Protein 2H1K (pdb70)

Foldseek 3Di:
DDDDDDDPVLVVVLVVVCVVPLDDDVVVLVVSCVVRVHDSVVSNVVSVVVVVCVVVVD/DDDDDDDDDPVLVVVLVVVCVVPLDDDLVVLCVSCVVSVHDSVVSVVVSVVVVCVVVVPD

Sequence (118 aa):
RTRTAYTRAQLLELEKEFLFNKYISRPRRVELAVMLNLTERHIKIWFQNRRMKWKKEENKRTRTAYTRAQLLELEKEFLFNKYISRPRRVELAVMLNLTERHIKIWFQNRRMKWKKEE

Radius of gyration: 16.26 Å; Cα contacts (8 Å, |Δi|>4): 61; chains: 2; bounding box: 37×53×37 Å

Solvent-accessible surface area: 8422 Å² total; per-residue (Å²): 162,140,218,56,93,56,77,79,66,25,72,114,45,0,67,124,14,1,126,51,28,21,31,18,51,158,102,58,38,56,98,0,9,119,96,21,127,26,80,44,47,62,1,77,85,28,2,82,94,40,30,84,128,38,96,159,74,93,166,202,185,130,226,51,93,60,72,67,67,26,45,14,69,0,17,98,20,7,59,131,64,52,151,33,64,180,100,63,56,71,100,2,6,115,111,17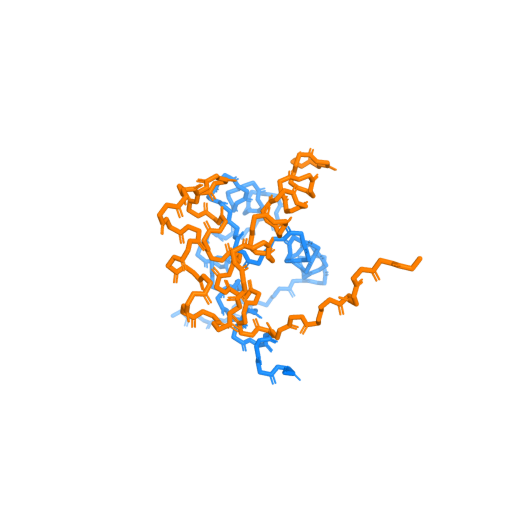,134,38,69,36,81,29,1,100,62,26,4,76,93,13,42,124,89,96,63,88,62,114

Secondary structure (DSSP, 8-state):
-------HHHHHHHHHHHHH-SS--HHHHHHHHHHHT--HHHHHHHHHHHHHHHHHH-/---PPP---HHHHHHHHHHHHH-SS--HHHHHHHHHHHT--HHHHHHHHHHHHHHHHT--

Structure (mmCIF, N/CA/C/O backbone):
data_2H1K
#
_entry.id   2H1K
#
_cell.length_a   58.282
_cell.length_b   61.928
_cell.length_c   96.445
_cell.angle_alpha   90.00
_cell.angle_beta   90.00
_cell.angle_gamma   90.00
#
_symmetry.space_group_name_H-M   'P 21 21 21'
#
loop_
_entity.id
_entity.type
_entity.pdbx_description
1 polymer '15-mer DNA'
2 polymer '15-mer DNA'
3 polymer 'Pancreatic and duodenal homeobox 1'
4 water water
#
loop_
_atom_site.group_PDB
_atom_site.id
_atom_site.type_symbol
_atom_site.label_atom_id
_atom_site.label_alt_id
_atom_site.label_comp_id
_atom_site.label_asym_id
_atom_site.label_entity_id
_atom_site.label_seq_id
_atom_site.pdbx_PDB_ins_code
_atom_site.Cartn_x
_atom_site.Cartn_y
_atom_site.Cartn_z
_atom_site.occupancy
_atom_site.B_iso_or_equiv
_atom_site.auth_seq_id
_atom_site.auth_comp_id
_atom_site.auth_asym_id
_atom_site.auth_atom_id
_atom_site.pdbx_PDB_model_num
ATOM 1219 N N . ARG E 3 5 ? -20.154 83.840 -20.328 1.00 98.58 3 ARG A N 1
ATOM 1220 C CA . ARG E 3 5 ? -21.241 84.672 -20.925 1.00 100.60 3 ARG A CA 1
ATOM 1221 C C . ARG E 3 5 ? -21.069 84.732 -22.447 1.00 98.71 3 ARG A C 1
ATOM 1222 O O . ARG E 3 5 ? -20.221 84.028 -23.005 1.00 100.43 3 ARG A O 1
ATOM 1224 N N . THR E 3 6 ? -21.882 85.562 -23.105 1.00 95.91 4 THR A N 1
ATOM 1225 C CA . THR E 3 6 ? -21.847 85.745 -24.565 1.00 92.60 4 THR A CA 1
ATOM 1226 C C . THR E 3 6 ? -21.124 87.076 -24.855 1.00 88.02 4 THR A C 1
ATOM 1227 O O . THR E 3 6 ? -19.916 87.191 -24.627 1.00 90.01 4 THR A O 1
ATOM 1231 N N . ARG E 3 7 ? -21.844 88.064 -25.381 1.00 77.43 5 ARG A N 1
ATOM 1232 C CA . ARG E 3 7 ? -21.278 89.392 -25.594 1.00 65.79 5 ARG A CA 1
ATOM 1233 C C . ARG E 3 7 ? -22.368 90.374 -25.935 1.00 65.12 5 ARG A C 1
ATOM 1234 O O . ARG E 3 7 ? -22.865 90.400 -27.057 1.00 63.17 5 ARG A O 1
ATOM 1242 N N . THR E 3 8 ? -22.727 91.187 -24.945 1.00 62.18 6 THR A N 1
ATOM 1243 C CA . THR E 3 8 ? -23.763 92.191 -25.086 1.00 56.73 6 THR A CA 1
ATOM 1244 C C . THR E 3 8 ? -23.432 93.216 -26.158 1.00 57.31 6 THR A C 1
ATOM 1245 O O . THR E 3 8 ? -22.268 93.596 -26.336 1.00 60.09 6 THR A O 1
ATOM 1249 N N . ALA E 3 9 ? -24.457 93.656 -26.884 1.00 58.04 7 ALA A N 1
ATOM 1250 C CA . ALA E 3 9 ? -24.278 94.681 -27.915 1.00 56.85 7 ALA A CA 1
ATOM 1251 C C . ALA E 3 9 ? -25.152 95.867 -27.541 1.00 56.75 7 ALA A C 1
ATOM 1252 O O . ALA E 3 9 ? -26.363 95.876 -27.754 1.00 59.42 7 ALA A O 1
ATOM 1254 N N . TYR E 3 10 ? -24.517 96.868 -26.967 1.00 55.49 8 TYR A N 1
ATOM 1255 C CA . TYR E 3 10 ? -25.188 98.075 -26.558 1.00 50.28 8 TYR A CA 1
ATOM 1256 C C . TYR E 3 10 ? -25.767 98.861 -27.725 1.00 53.97 8 TYR A C 1
ATOM 1257 O O . TYR E 3 10 ? -25.104 99.032 -28.742 1.00 56.29 8 TYR A O 1
ATOM 1266 N N . THR E 3 11 ? -26.999 99.343 -27.580 1.00 55.59 9 THR A N 1
ATOM 1267 C CA . THR E 3 11 ? -27.610 100.167 -28.632 1.00 59.58 9 THR A CA 1
ATOM 1268 C C . THR E 3 11 ? -27.005 101.575 -28.583 1.00 62.58 9 THR A C 1
ATOM 1269 O O . THR E 3 11 ? -26.390 101.969 -27.576 1.00 60.31 9 THR A O 1
ATOM 1273 N N . ARG E 3 12 ? -27.195 102.340 -29.656 1.00 65.59 10 ARG A N 1
ATOM 1274 C CA . ARG E 3 12 ? -26.651 103.699 -29.717 1.00 67.79 10 ARG A CA 1
ATOM 1275 C C . ARG E 3 12 ? -27.251 104.593 -28.638 1.00 66.31 10 ARG A C 1
ATOM 1276 O O . ARG E 3 12 ? -26.618 105.545 -28.194 1.00 74.46 10 ARG A O 1
ATOM 1278 N N . ALA E 3 13 ? -28.470 104.292 -28.215 1.00 63.19 11 ALA A N 1
ATOM 1279 C CA . ALA E 3 13 ? -29.110 105.081 -27.182 1.00 59.92 11 ALA A CA 1
ATOM 1280 C C . ALA E 3 13 ? -28.417 104.793 -25.866 1.00 60.36 11 ALA A C 1
ATOM 1281 O O . ALA E 3 13 ? -28.144 105.709 -25.084 1.00 66.64 11 ALA A O 1
ATOM 1283 N N . GLN E 3 14 ? -28.148 103.514 -25.624 1.00 52.45 12 GLN A N 1
ATOM 1284 C CA . GLN E 3 14 ? -27.495 103.086 -24.404 1.00 52.27 12 GLN A CA 1
ATOM 1285 C C . GLN E 3 14 ? -26.071 103.624 -24.262 1.00 48.58 12 GLN A C 1
ATOM 1286 O O . GLN E 3 14 ? -25.678 103.965 -23.156 1.00 48.18 12 GLN A O 1
ATOM 1292 N N . LEU E 3 15 ? -25.300 103.688 -25.349 1.00 47.06 13 LEU A N 1
ATOM 1293 C CA . LEU E 3 15 ? -23.933 104.225 -25.253 1.00 50.34 13 LEU A CA 1
ATOM 1294 C C . LEU E 3 15 ? -23.977 105.735 -24.971 1.00 49.56 13 LEU A C 1
ATOM 1295 O O . LEU E 3 15 ? -23.230 106.224 -24.137 1.00 50.95 13 LEU A O 1
ATOM 1300 N N . LEU E 3 16 ? -24.857 106.466 -25.651 1.00 53.44 14 LEU A N 1
ATOM 1301 C CA . LEU E 3 16 ? -24.988 107.906 -25.420 1.00 52.30 14 LEU A CA 1
ATOM 1302 C C . LEU E 3 16 ? -25.155 108.185 -23.949 1.00 49.11 14 LEU A C 1
ATOM 1303 O O . LEU E 3 16 ? -24.505 109.072 -23.421 1.00 59.01 14 LEU A O 1
ATOM 1308 N N . GLU E 3 17 ? -26.016 107.423 -23.281 1.00 47.04 15 GLU A N 1
ATOM 1309 C CA . GLU E 3 17 ? -26.242 107.610 -21.838 1.00 48.97 15 GLU A CA 1
ATOM 1310 C C . GLU E 3 17 ? -25.019 107.191 -20.992 1.00 48.68 15 GLU A C 1
ATOM 1311 O O . GLU E 3 17 ? -24.644 107.895 -20.058 1.00 49.56 15 GLU A O 1
ATOM 1317 N N . LEU E 3 18 ? -24.404 106.057 -21.312 1.00 41.13 16 LEU A N 1
ATOM 1318 C CA . LEU E 3 18 ? -23.267 105.628 -20.534 1.00 45.20 16 LEU A CA 1
ATOM 1319 C C . LEU E 3 18 ? -22.134 106.657 -20.657 1.00 36.92 16 LEU A C 1
ATOM 1320 O O . LEU E 3 18 ? -21.527 107.016 -19.645 1.00 29.76 16 LEU A O 1
ATOM 1325 N N . GLU E 3 19 ? -21.868 107.162 -21.855 1.00 38.40 17 GLU A N 1
ATOM 1326 C CA . GLU E 3 19 ? -20.830 108.194 -21.989 1.00 45.13 17 GLU A CA 1
ATOM 1327 C C . GLU E 3 19 ? -21.212 109.478 -21.207 1.00 52.39 17 GLU A C 1
ATOM 1328 O O . GLU E 3 19 ? -20.324 110.113 -20.623 1.00 55.81 17 GLU A O 1
ATOM 1334 N N . LYS E 3 20 ? -22.495 109.880 -21.166 1.00 51.02 18 LYS A N 1
ATOM 1335 C CA . LYS E 3 20 ? -22.822 111.103 -20.414 1.00 49.76 18 LYS A CA 1
ATOM 1336 C C . LYS E 3 20 ? -22.523 110.882 -18.944 1.00 50.22 18 LYS A C 1
ATOM 1337 O O . LYS E 3 20 ? -21.931 111.736 -18.266 1.00 53.59 18 LYS A O 1
ATOM 1343 N N . GLU E 3 21 ? -22.920 109.724 -18.442 1.00 40.30 19 GLU A N 1
ATOM 1344 C CA . GLU E 3 21 ? -22.698 109.434 -17.054 1.00 37.60 19 GLU A CA 1
ATOM 1345 C C . GLU E 3 21 ? -21.199 109.356 -16.748 1.00 41.80 19 GLU A C 1
ATOM 1346 O O . GLU E 3 21 ? -20.762 109.636 -15.623 1.00 33.84 19 GLU A O 1
ATOM 1352 N N . PHE E 3 22 ? -20.423 108.944 -17.749 1.00 40.70 20 PHE A N 1
ATOM 1353 C CA . PHE E 3 22 ? -18.995 108.819 -17.585 1.00 41.65 20 PHE A CA 1
ATOM 1354 C C . PHE E 3 22 ? -18.342 110.195 -17.433 1.00 44.51 20 PHE A C 1
ATOM 1355 O O . PHE E 3 22 ? -17.466 110.338 -16.593 1.00 41.50 20 PHE A O 1
ATOM 1363 N N . LEU E 3 23 ? -18.753 111.190 -18.235 1.00 42.16 21 LEU A N 1
ATOM 1364 C CA . LEU E 3 23 ? -18.180 112.551 -18.121 1.00 48.97 21 LEU A CA 1
ATOM 1365 C C . LEU E 3 23 ? -18.427 113.201 -16.772 1.00 51.09 21 LEU A C 1
ATOM 1366 O O . LEU E 3 23 ? -17.628 113.993 -16.279 1.00 54.32 21 LEU A O 1
ATOM 1371 N N . PHE E 3 24 ? -19.535 112.832 -16.159 1.00 50.62 22 PHE A N 1
ATOM 1372 C CA . PHE E 3 24 ? -19.910 113.395 -14.885 1.00 50.89 22 PHE A CA 1
ATOM 1373 C C . PHE E 3 24 ? -19.399 112.522 -13.755 1.00 51.41 22 PHE A C 1
ATOM 1374 O O . PHE E 3 24 ? -19.272 112.965 -12.619 1.00 55.19 22 PHE A O 1
ATOM 1382 N N . ASN E 3 25 ? -19.068 111.285 -14.082 1.00 50.26 23 ASN A N 1
ATOM 1383 C CA . ASN E 3 25 ? -18.639 110.334 -13.076 1.00 50.76 23 ASN A CA 1
ATOM 1384 C C . ASN E 3 25 ? -17.779 109.261 -13.717 1.00 48.44 23 ASN A C 1
ATOM 1385 O O . ASN E 3 25 ? -18.240 108.582 -14.658 1.00 41.07 23 ASN A O 1
ATOM 1390 N N . LYS E 3 26 ? -16.558 109.094 -13.198 1.00 39.03 24 LYS A N 1
ATOM 1391 C CA . LYS E 3 26 ? -15.633 108.102 -13.727 1.00 39.16 24 LYS A CA 1
ATOM 1392 C C . LYS E 3 26 ? -15.928 106.852 -12.950 1.00 31.93 24 LYS A C 1
ATOM 1393 O O . LYS E 3 26 ? -15.738 105.780 -13.457 1.00 38.99 24 LYS A O 1
ATOM 1399 N N . TYR E 3 27 ? -16.331 107.015 -11.691 1.00 34.25 25 TYR A N 1
ATOM 1400 C CA . TYR E 3 27 ? -16.762 105.895 -10.869 1.00 36.90 25 TYR A CA 1
ATOM 1401 C C . TYR E 3 27 ? -18.220 106.211 -10.583 1.00 39.67 25 TYR A C 1
ATOM 1402 O O . TYR E 3 27 ? -18.549 107.345 -10.246 1.00 43.59 25 TYR A O 1
ATOM 1411 N N . ILE E 3 28 ? -19.090 105.222 -10.770 1.00 42.10 26 ILE A N 1
ATOM 1412 C CA . ILE E 3 28 ? -20.533 105.370 -10.577 1.00 41.88 26 ILE A CA 1
ATOM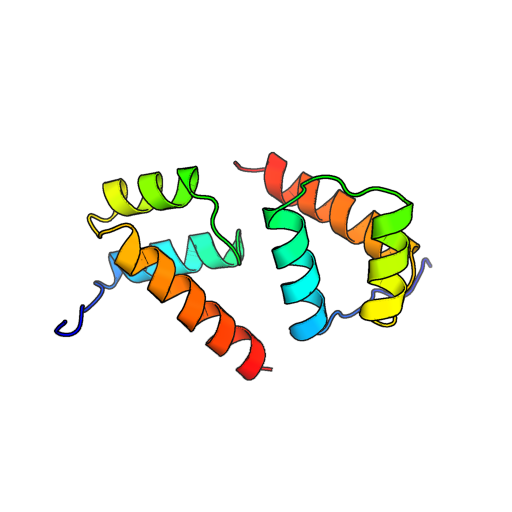 1413 C C . ILE E 3 28 ? -20.914 104.808 -9.227 1.00 44.60 26 ILE A C 1
ATOM 1414 O O . ILE E 3 28 ? -20.429 103.752 -8.844 1.00 47.89 26 ILE A O 1
ATOM 1419 N N . SER E 3 29 ? -21.762 105.498 -8.473 1.00 51.66 27 SER A N 1
ATOM 1420 C CA . SER E 3 29 ? -22.165 104.966 -7.161 1.00 49.21 27 SER A CA 1
ATOM 1421 C C . SER E 3 29 ? -23.278 103.946 -7.411 1.00 40.07 27 SER A C 1
ATOM 1422 O O . SER E 3 29 ? -23.967 104.019 -8.430 1.00 43.83 27 SER A O 1
ATOM 1425 N N . ARG E 3 30 ? -23.476 103.018 -6.491 1.00 40.38 28 ARG A N 1
ATOM 1426 C CA . ARG E 3 30 ? -24.501 102.004 -6.697 1.00 49.07 28 ARG A CA 1
ATOM 1427 C C . ARG E 3 30 ? -25.910 102.563 -6.932 1.00 46.48 28 ARG A C 1
ATOM 1428 O O . ARG E 3 30 ? -26.676 102.011 -7.705 1.00 47.56 28 ARG A O 1
ATOM 1436 N N . PRO E 3 31 ? -26.254 103.686 -6.300 1.00 49.76 29 PRO A N 1
ATOM 1437 C CA . PRO E 3 31 ? -27.605 104.205 -6.530 1.00 46.84 29 PRO A CA 1
ATOM 1438 C C . PRO E 3 31 ? -27.814 104.564 -7.955 1.00 47.13 29 PRO A C 1
ATOM 1439 O O . PRO E 3 31 ? -28.862 104.266 -8.560 1.00 48.46 29 PRO A O 1
ATOM 1443 N N . ARG E 3 32 ? -26.794 105.208 -8.499 1.00 45.57 30 ARG A N 1
ATOM 1444 C CA . ARG E 3 32 ? -26.835 105.666 -9.872 1.00 37.70 30 ARG A CA 1
ATOM 1445 C C . ARG E 3 32 ? -26.737 104.504 -10.841 1.00 38.86 30 ARG A C 1
ATOM 1446 O O . ARG E 3 32 ? -27.341 104.532 -11.919 1.00 43.63 30 ARG A O 1
ATOM 1454 N N . ARG E 3 33 ? -25.993 103.472 -10.453 1.00 36.07 31 ARG A N 1
ATOM 1455 C CA . ARG E 3 33 ? -25.840 102.265 -11.291 1.00 39.19 31 ARG A CA 1
ATOM 1456 C C . ARG E 3 33 ? -27.192 101.548 -11.463 1.00 38.08 31 ARG A C 1
ATOM 1457 O O . ARG E 3 33 ? -27.556 101.136 -12.564 1.00 39.54 31 ARG A O 1
ATOM 1465 N N . VAL E 3 34 ? -27.933 101.397 -10.367 1.00 38.37 32 VAL A N 1
ATOM 1466 C CA . VAL E 3 34 ? -29.235 100.740 -10.412 1.00 42.97 32 VAL A CA 1
ATOM 1467 C C . VAL E 3 34 ? -30.195 101.653 -11.189 1.00 46.05 32 VAL A C 1
ATOM 1468 O O . VAL E 3 34 ? -31.002 101.189 -11.98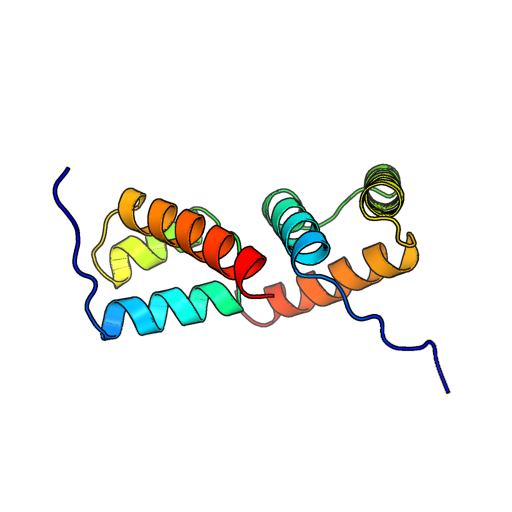9 1.00 43.80 32 VAL A O 1
ATOM 1472 N N . GLU E 3 35 ? -30.065 102.962 -10.993 1.00 46.29 33 GLU A N 1
ATOM 1473 C CA . GLU E 3 35 ? -30.936 103.900 -11.701 1.00 52.95 33 GLU A CA 1
ATOM 1474 C C . GLU E 3 35 ? -30.692 103.816 -13.206 1.00 51.29 33 GLU A C 1
ATOM 1475 O O . GLU E 3 35 ? -31.619 103.931 -14.016 1.00 55.77 33 GLU A O 1
ATOM 1481 N N . LEU E 3 36 ? -29.443 103.616 -13.593 1.00 45.38 34 LEU A N 1
ATOM 1482 C CA . LEU E 3 36 ? -29.129 103.496 -15.015 1.00 44.27 34 LEU A CA 1
ATOM 1483 C C . LEU E 3 36 ? -29.527 102.061 -15.521 1.00 41.62 34 LEU A C 1
ATOM 1484 O O . LEU E 3 36 ? -30.022 101.885 -16.635 1.00 42.46 34 LEU A O 1
ATOM 1489 N N . ALA E 3 37 ? -29.325 101.036 -14.702 1.00 41.07 35 ALA A N 1
ATOM 1490 C CA . ALA E 3 37 ? -29.717 99.685 -15.113 1.00 45.37 35 ALA A CA 1
ATOM 1491 C C . ALA E 3 37 ? -31.233 99.672 -15.398 1.00 48.81 35 ALA A C 1
ATOM 1492 O O . ALA E 3 37 ? -31.680 99.198 -16.440 1.00 46.87 35 ALA A O 1
ATOM 1494 N N . VAL E 3 38 ? -32.023 100.218 -14.483 1.00 49.31 36 VAL A N 1
ATOM 1495 C CA . VAL E 3 38 ? -33.455 100.236 -14.703 1.00 52.56 36 VAL A CA 1
ATOM 1496 C C . VAL E 3 38 ? -33.799 101.038 -15.938 1.00 50.18 36 VAL A C 1
ATOM 1497 O O . VAL E 3 38 ? -34.513 100.561 -16.800 1.00 53.47 36 VAL A O 1
ATOM 1501 N N . MET E 3 39 ? -33.263 102.246 -16.041 1.00 54.39 37 MET A N 1
ATOM 1502 C CA . MET E 3 39 ? -33.537 103.103 -17.191 1.00 55.09 37 MET A CA 1
ATOM 1503 C C . MET E 3 39 ? -33.159 102.558 -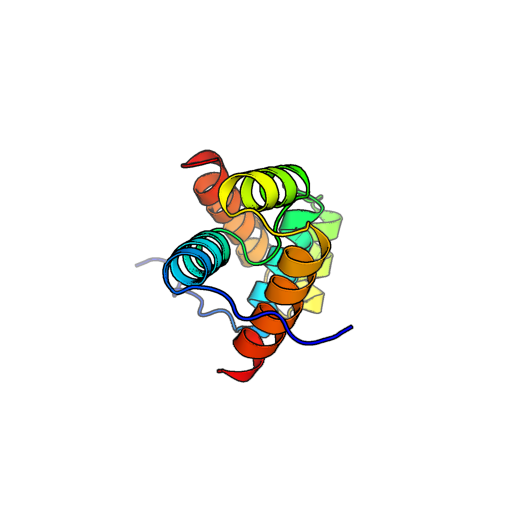18.576 1.00 60.35 37 MET A C 1
ATOM 1504 O O . MET E 3 39 ? -33.936 102.690 -19.523 1.00 64.80 37 MET A O 1
ATOM 1509 N N . LEU E 3 40 ? -31.965 101.979 -18.720 1.00 60.68 38 LEU A N 1
ATOM 1510 C CA . LEU E 3 40 ? -31.540 101.464 -20.025 1.00 55.72 38 LEU A CA 1
ATOM 1511 C C . LEU E 3 40 ? -31.873 99.994 -20.167 1.00 50.96 38 LEU A C 1
ATOM 1512 O O . LEU E 3 40 ? -31.723 99.436 -21.238 1.00 43.78 38 LEU A O 1
ATOM 1517 N N . ASN E 3 41 ? -32.311 99.372 -19.078 1.00 55.45 39 ASN A N 1
ATOM 1518 C CA . ASN E 3 41 ? -32.632 97.943 -19.077 1.00 57.90 39 ASN A CA 1
ATOM 1519 C C . ASN E 3 41 ? -31.410 97.065 -19.388 1.00 58.96 39 ASN A C 1
ATOM 1520 O O . ASN E 3 41 ? -31.323 96.401 -20.429 1.00 62.03 39 ASN A O 1
ATOM 1525 N N . LEU E 3 42 ? -30.480 97.069 -18.449 1.00 51.41 40 LEU A N 1
ATOM 1526 C CA . LEU E 3 42 ? -29.256 96.301 -18.523 1.00 52.00 40 LEU A CA 1
ATOM 1527 C C . LEU E 3 42 ? -29.120 95.881 -17.078 1.00 49.75 40 LEU A C 1
ATOM 1528 O O . LEU E 3 42 ? -29.855 96.375 -16.219 1.00 54.02 40 LEU A O 1
ATOM 1533 N N . THR E 3 43 ? -28.201 94.965 -16.803 1.00 48.13 41 THR A N 1
ATOM 1534 C CA . THR E 3 43 ? -27.973 94.510 -15.437 1.00 44.97 41 THR A CA 1
ATOM 1535 C C . THR E 3 43 ? -26.936 95.421 -14.823 1.00 44.16 41 THR A C 1
ATOM 1536 O O . THR E 3 43 ? -26.203 96.140 -15.523 1.00 44.71 41 THR A O 1
ATOM 1540 N N . GLU E 3 44 ? -26.850 95.368 -13.507 1.00 41.54 42 GLU A N 1
ATOM 1541 C CA . GLU E 3 44 ? -25.857 96.129 -12.814 1.00 46.32 42 GLU A CA 1
ATOM 1542 C C . GLU E 3 44 ? -24.476 95.608 -13.224 1.00 48.28 42 GLU A C 1
ATOM 1543 O O . GLU E 3 44 ? -23.501 96.379 -13.222 1.00 49.56 42 GLU A O 1
ATOM 1549 N N . ARG E 3 45 ? -24.391 94.321 -13.571 1.00 47.25 43 ARG A N 1
ATOM 1550 C CA . ARG E 3 45 ? -23.115 93.717 -13.973 1.00 49.41 43 ARG A CA 1
ATOM 1551 C C . ARG E 3 45 ? -22.608 94.396 -15.230 1.00 48.96 43 ARG A C 1
ATOM 1552 O O . ARG E 3 45 ? -21.453 94.801 -15.298 1.00 46.81 43 ARG A O 1
ATOM 1554 N N . HIS E 3 46 ? -23.481 94.521 -16.219 1.00 49.10 44 HIS A N 1
ATOM 1555 C CA . HIS E 3 46 ? -23.123 95.133 -17.489 1.00 46.56 44 HIS A CA 1
ATOM 1556 C C . HIS E 3 46 ? -22.554 96.558 -17.293 1.00 48.26 44 HIS A C 1
ATOM 1557 O O . HIS E 3 46 ? -21.529 96.909 -17.882 1.00 44.13 44 HIS A O 1
ATOM 1564 N N . ILE E 3 47 ? -23.216 97.353 -16.450 1.00 42.86 45 ILE A N 1
ATOM 1565 C CA . ILE E 3 47 ? -22.811 98.705 -16.209 1.00 35.34 45 ILE A CA 1
ATOM 1566 C C . ILE E 3 47 ? -21.521 98.751 -15.422 1.00 37.58 45 ILE A C 1
ATOM 1567 O O . ILE E 3 47 ? -20.651 99.558 -15.682 1.00 39.68 45 ILE A O 1
ATOM 1572 N N . LYS E 3 48 ? -21.370 97.864 -14.472 1.00 35.03 46 LYS A N 1
ATOM 1573 C CA . LYS E 3 48 ? -20.163 97.863 -13.700 1.00 36.39 46 LYS A CA 1
ATOM 1574 C C . LYS E 3 48 ? -18.987 97.484 -14.605 1.00 41.90 46 LYS A C 1
ATOM 1575 O O . LYS E 3 48 ? -17.875 98.021 -14.477 1.00 41.39 46 LYS A O 1
ATOM 1581 N N . ILE E 3 49 ? -19.237 96.605 -15.563 1.00 35.23 47 ILE A N 1
ATOM 1582 C CA . ILE E 3 49 ? -18.157 96.164 -16.430 1.00 35.18 47 ILE A CA 1
ATOM 1583 C C . ILE E 3 49 ? -17.830 97.270 -17.420 1.00 36.60 47 ILE A C 1
ATOM 1584 O O . ILE E 3 49 ? -16.673 97.552 -17.691 1.00 40.56 47 ILE A O 1
ATOM 1589 N N . TRP E 3 50 ? -18.861 97.885 -17.976 1.00 27.71 48 TRP A N 1
ATOM 1590 C CA . TRP E 3 50 ? -18.636 98.943 -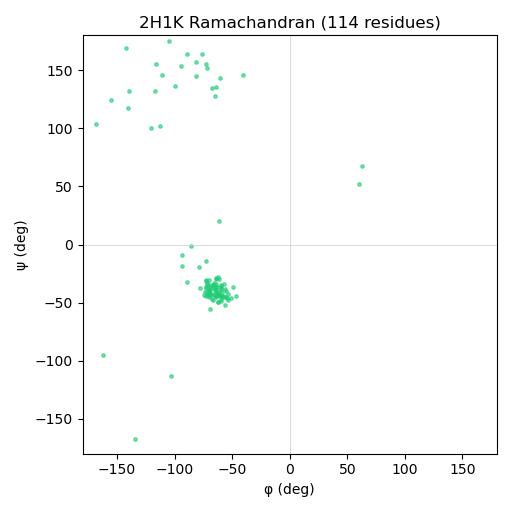18.919 1.00 27.77 48 TRP A CA 1
ATOM 1591 C C . TRP E 3 50 ? -17.764 100.077 -18.352 1.00 32.27 48 TRP A C 1
ATOM 1592 O O . TRP E 3 50 ? -16.888 100.594 -19.079 1.00 35.61 48 TRP A O 1
ATOM 1603 N N . PHE E 3 51 ? -17.954 100.416 -17.072 1.00 28.23 49 PHE A N 1
ATOM 1604 C CA . PHE E 3 51 ? -17.207 101.505 -16.451 1.00 34.07 49 PHE A CA 1
ATOM 1605 C C . PHE E 3 51 ? -15.784 101.095 -16.228 1.00 37.53 49 PHE A C 1
ATOM 1606 O O . PHE E 3 51 ? -14.867 101.932 -16.354 1.00 37.79 49 PHE A O 1
ATOM 1614 N N . GLN E 3 52 ? -15.601 99.818 -15.884 1.00 31.97 50 GLN A N 1
ATOM 1615 C CA . GLN E 3 52 ? -14.268 99.302 -15.652 1.00 34.31 50 GLN A CA 1
ATOM 1616 C C . GLN E 3 52 ? -13.478 99.325 -16.970 1.00 35.88 50 GLN A C 1
ATOM 1617 O O . GLN E 3 52 ? -12.331 99.759 -16.996 1.00 33.90 50 GLN A O 1
ATOM 1623 N N . ASN E 3 53 ? -14.097 98.909 -18.069 1.00 33.46 51 ASN A N 1
ATOM 1624 C CA . ASN E 3 53 ? -13.395 98.946 -19.343 1.00 36.12 51 ASN A CA 1
ATOM 1625 C C . ASN E 3 53 ? -13.263 100.413 -19.801 1.00 40.01 51 ASN A C 1
ATOM 1626 O O . ASN E 3 53 ? -12.247 100.782 -20.401 1.00 36.98 51 ASN A O 1
ATOM 1631 N N . ARG E 3 54 ? -14.270 101.247 -19.509 1.00 32.46 52 ARG A N 1
ATOM 1632 C CA . ARG E 3 54 ? -14.218 102.638 -19.973 1.00 35.71 52 ARG A CA 1
ATOM 1633 C C . ARG E 3 54 ? -13.053 103.380 -19.306 1.00 35.15 52 ARG A C 1
ATOM 1634 O O . ARG E 3 54 ? -12.405 104.168 -19.939 1.00 34.43 52 ARG A O 1
ATOM 1642 N N . ARG E 3 55 ? -12.799 103.112 -18.028 1.00 31.96 53 ARG A N 1
ATOM 1643 C CA . ARG E 3 55 ? -11.706 103.759 -17.363 1.00 32.32 53 ARG A CA 1
ATOM 1644 C C . ARG E 3 55 ? -10.351 103.270 -17.896 1.00 41.92 53 ARG A C 1
ATOM 1645 O O . ARG E 3 55 ? -9.443 104.084 -18.108 1.00 35.75 53 ARG A O 1
ATOM 1653 N N . MET E 3 56 ? -10.203 101.953 -18.108 1.00 37.52 54 MET A N 1
ATOM 1654 C CA . MET E 3 56 ? -8.934 101.454 -18.625 1.00 39.56 54 MET A CA 1
ATOM 1655 C C . MET E 3 56 ? -8.688 102.113 -19.979 1.00 38.77 54 MET A C 1
ATOM 1656 O O . MET E 3 56 ? -7.574 102.452 -20.318 1.00 46.68 54 MET A O 1
ATOM 1661 N N . LYS E 3 57 ? -9.740 102.346 -20.736 1.00 38.20 55 LYS A N 1
ATOM 1662 C CA . LYS E 3 57 ? -9.550 102.954 -22.024 1.00 34.20 55 LYS A CA 1
ATOM 1663 C C . LYS E 3 57 ? -9.193 104.420 -21.892 1.00 43.30 55 LYS A C 1
ATOM 1664 O O . LYS E 3 57 ? -8.473 104.981 -22.719 1.00 42.48 55 LYS A O 1
ATOM 1670 N N . TRP E 3 58 ? -9.697 105.049 -20.846 1.00 41.07 56 TRP A N 1
ATOM 1671 C CA . TRP E 3 58 ? -9.466 106.476 -20.671 1.00 44.88 56 TRP A CA 1
ATOM 1672 C C . TRP E 3 58 ? -8.034 106.811 -20.243 1.00 45.87 56 TRP A C 1
ATOM 1673 O O . TRP E 3 58 ? -7.496 107.819 -20.662 1.00 46.44 56 TRP A O 1
ATOM 1684 N N . LYS E 3 59 ? -7.436 105.975 -19.399 1.00 45.35 57 LYS A N 1
ATOM 1685 C CA . LYS E 3 59 ? -6.076 106.221 -18.984 1.00 54.00 57 LYS A CA 1
ATOM 1686 C C . LYS E 3 59 ? -5.094 105.915 -20.140 1.00 55.71 57 LYS A C 1
ATOM 1687 O O . LYS E 3 59 ? -4.066 106.569 -20.259 1.00 59.62 57 LYS A O 1
ATOM 1693 N N . LYS E 3 60 ? -5.410 104.954 -21.004 1.00 52.76 58 LYS A N 1
ATOM 1694 C CA . LYS E 3 60 ? -4.509 104.661 -22.121 1.00 58.98 58 LYS A CA 1
ATOM 1695 C C . LYS E 3 60 ? -4.643 105.654 -23.262 1.00 63.86 58 LYS A C 1
ATOM 1696 O O . LYS E 3 60 ? -3.745 105.745 -24.083 1.00 66.50 58 LYS A O 1
ATOM 1702 N N . GLU E 3 61 ? -5.758 106.382 -23.333 1.00 72.84 59 GLU A N 1
ATOM 1703 C CA . GLU E 3 61 ? -5.979 107.331 -24.427 1.00 79.60 59 GLU A CA 1
ATOM 1704 C C . GLU E 3 61 ? -4.898 108.403 -24.472 1.00 87.04 59 GLU A C 1
ATOM 1705 O O . GLU E 3 61 ? -4.457 108.800 -25.555 1.00 90.01 59 GLU A O 1
ATOM 1707 N N . GLU E 3 62 ? -4.468 108.857 -23.297 1.00 92.18 60 GLU A N 1
ATOM 1708 C CA . GLU E 3 62 ? -3.434 109.890 -23.194 1.00 98.40 60 GLU A CA 1
ATOM 1709 C C . GLU E 3 62 ? -2.676 109.783 -21.859 1.00 100.60 60 GLU A C 1
ATOM 1710 O O . GLU E 3 62 ? -2.714 110.764 -21.075 1.00 100.60 60 GLU A O 1
ATOM 1712 N N . ASN F 3 3 ? -2.881 138.644 -11.822 1.00 77.33 1 ASN B N 1
ATOM 1713 C CA . ASN F 3 3 ? -2.167 137.397 -12.231 1.00 85.38 1 ASN B CA 1
ATOM 1714 C C . ASN F 3 3 ? -2.028 136.450 -11.040 1.00 88.54 1 ASN B C 1
ATOM 1715 O O . ASN F 3 3 ? -1.242 136.693 -10.110 1.00 90.46 1 ASN B O 1
ATOM 1717 N N . LYS F 3 4 ? -2.805 135.369 -11.083 1.00 87.76 2 LYS B N 1
ATOM 1718 C CA . LYS F 3 4 ? -2.822 134.357 -10.033 1.00 81.81 2 LYS B CA 1
ATOM 1719 C C . LYS F 3 4 ? -2.077 133.100 -10.490 1.00 77.15 2 LYS B C 1
ATOM 1720 O O . LYS F 3 4 ? -1.641 133.019 -11.647 1.00 75.96 2 LYS B O 1
ATOM 1726 N N . ARG F 3 5 ? -1.938 132.130 -9.586 1.00 69.96 3 ARG B N 1
ATOM 1727 C CA . ARG F 3 5 ? -1.241 130.869 -9.878 1.00 64.46 3 ARG B CA 1
ATOM 1728 C C . ARG F 3 5 ? -1.512 130.251 -11.249 1.00 66.41 3 ARG B C 1
ATOM 1729 O O . ARG F 3 5 ? -2.627 130.329 -11.796 1.00 69.34 3 ARG B O 1
ATOM 1737 N N . THR F 3 6 ? -0.481 129.617 -11.795 1.00 64.21 4 THR B N 1
ATOM 1738 C CA . THR F 3 6 ? -0.577 128.970 -13.098 1.00 66.77 4 THR B CA 1
ATOM 1739 C C . THR F 3 6 ? -1.521 127.790 -12.980 1.00 62.08 4 THR B C 1
ATOM 1740 O O . THR F 3 6 ? -1.425 127.025 -12.033 1.00 66.04 4 THR B O 1
ATOM 1744 N N . ARG F 3 7 ? -2.426 127.634 -13.937 1.00 58.19 5 ARG B N 1
ATOM 1745 C CA . ARG F 3 7 ? -3.383 126.522 -13.909 1.00 58.75 5 ARG B CA 1
ATOM 1746 C C . ARG F 3 7 ? -2.666 125.183 -14.041 1.00 57.26 5 ARG B C 1
ATOM 1747 O O . ARG F 3 7 ? -1.861 124.983 -14.956 1.00 50.45 5 ARG B O 1
ATOM 1755 N N . THR F 3 8 ? -2.943 124.267 -13.124 1.00 53.27 6 THR B N 1
ATOM 1756 C CA . THR F 3 8 ? -2.298 122.965 -13.205 1.00 52.19 6 THR B CA 1
ATOM 1757 C C . THR F 3 8 ? -3.022 122.062 -14.208 1.00 53.06 6 THR B C 1
ATOM 1758 O O . THR F 3 8 ? -4.237 122.132 -14.365 1.00 53.62 6 THR B O 1
ATOM 1762 N N . ALA F 3 9 ? -2.249 121.238 -14.908 1.00 55.46 7 ALA B N 1
ATOM 1763 C CA . ALA F 3 9 ? -2.788 120.303 -15.884 1.00 54.08 7 ALA B CA 1
ATOM 1764 C C . ALA F 3 9 ? -2.552 118.917 -15.319 1.00 51.80 7 ALA B C 1
ATOM 1765 O O . ALA F 3 9 ? -1.440 118.400 -15.384 1.00 51.38 7 ALA B O 1
ATOM 1767 N N . TYR F 3 10 ? -3.607 118.323 -14.774 1.00 46.91 8 TYR B N 1
ATOM 1768 C CA . TYR F 3 10 ? -3.522 117.003 -14.186 1.00 40.53 8 TYR B CA 1
ATOM 1769 C C . TYR F 3 10 ? -3.374 115.921 -15.232 1.00 36.48 8 TYR B C 1
ATOM 1770 O O . TYR F 3 10 ? -3.804 116.109 -16.366 1.00 35.58 8 TYR B O 1
ATOM 1779 N N . THR F 3 11 ? -2.727 114.812 -14.858 1.00 36.25 9 THR B N 1
ATOM 1780 C CA . THR F 3 11 ? -2.572 113.687 -15.776 1.00 41.15 9 THR B CA 1
ATOM 1781 C C . THR F 3 11 ? -3.715 112.715 -15.509 1.00 47.56 9 THR B C 1
ATOM 1782 O O . THR F 3 11 ? -4.260 112.651 -14.389 1.00 49.45 9 THR B O 1
ATOM 1786 N N . ARG F 3 12 ? -4.061 111.953 -16.543 1.00 52.56 10 ARG B N 1
ATOM 1787 C CA . ARG F 3 12 ? -5.117 110.974 -16.469 1.00 46.28 10 ARG B CA 1
ATOM 1788 C C . ARG F 3 12 ? -4.901 110.181 -15.194 1.00 50.83 10 ARG B C 1
ATOM 1789 O O . ARG F 3 12 ? -5.839 109.947 -14.436 1.00 48.10 10 ARG B O 1
ATOM 1797 N N . ALA F 3 13 ? -3.656 109.792 -14.933 1.00 51.74 11 ALA B N 1
ATOM 1798 C CA . ALA F 3 13 ? -3.367 108.993 -13.737 1.00 57.99 11 ALA B CA 1
ATOM 1799 C C . ALA F 3 13 ? -3.749 109.700 -12.433 1.00 59.76 11 ALA B C 1
ATOM 1800 O O . ALA F 3 13 ? -4.384 109.105 -11.558 1.00 58.91 11 ALA B O 1
ATOM 1802 N N . GLN F 3 14 ? -3.362 110.966 -12.300 1.00 55.35 12 GLN B N 1
ATOM 1803 C CA . GLN F 3 14 ? -3.680 111.689 -11.091 1.00 52.86 12 GLN B CA 1
ATOM 1804 C C . GLN F 3 14 ? -5.204 111.824 -10.921 1.00 47.83 12 GLN B C 1
ATOM 1805 O O . GLN F 3 14 ? -5.719 111.672 -9.824 1.00 47.18 12 GLN B O 1
ATOM 1811 N N . LEU F 3 15 ? -5.911 112.094 -12.015 1.00 43.48 13 LEU B N 1
ATOM 1812 C CA . LEU F 3 15 ? -7.368 112.292 -11.986 1.00 43.39 13 LEU B CA 1
ATOM 1813 C C . LEU F 3 15 ? -8.155 111.021 -11.581 1.00 42.46 13 LEU B C 1
ATOM 1814 O O . LEU F 3 15 ? -9.130 111.084 -10.831 1.00 46.19 13 LEU B O 1
ATOM 1819 N N . LEU F 3 16 ? -7.716 109.870 -12.047 1.00 37.64 14 LEU B N 1
ATOM 1820 C CA . LEU F 3 16 ? -8.368 108.644 -11.661 1.00 47.46 14 LEU B CA 1
ATOM 1821 C C . LEU F 3 16 ? -8.225 108.424 -10.168 1.00 44.84 14 LEU B C 1
ATOM 1822 O O . LEU F 3 16 ? -9.203 108.072 -9.527 1.00 46.31 14 LEU B O 1
ATOM 1827 N N . GLU F 3 17 ? -7.033 108.648 -9.602 1.00 47.44 15 GLU B N 1
ATOM 1828 C CA . GLU F 3 17 ? -6.839 108.453 -8.154 1.00 47.03 15 GLU B CA 1
ATOM 1829 C C . GLU F 3 17 ? -7.738 109.396 -7.350 1.00 45.33 15 GLU B C 1
ATOM 1830 O O . GLU F 3 17 ? -8.291 109.016 -6.313 1.00 52.16 15 GLU B O 1
ATOM 1836 N N . LEU F 3 18 ? -7.856 110.631 -7.812 1.00 40.13 16 LEU B N 1
ATOM 1837 C CA . LEU F 3 18 ? -8.704 111.617 -7.147 1.00 40.31 16 LEU B CA 1
ATOM 1838 C C . LEU F 3 18 ? -10.181 111.172 -7.285 1.00 41.06 16 LEU B C 1
ATOM 1839 O O . LEU F 3 18 ? -10.934 111.158 -6.325 1.00 41.58 16 LEU B O 1
ATOM 1844 N N . GLU F 3 19 ? -10.599 110.805 -8.487 1.00 39.10 17 GLU B N 1
ATOM 1845 C CA . GLU F 3 19 ? -11.976 110.351 -8.678 1.00 35.97 17 GLU B CA 1
ATOM 1846 C C . GLU F 3 19 ? -12.226 10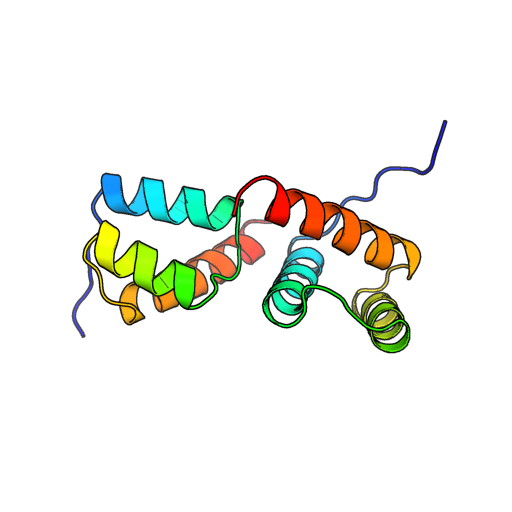9.109 -7.824 1.00 35.00 17 GLU B C 1
ATOM 1847 O O . GLU F 3 19 ? -13.235 108.992 -7.140 1.00 33.41 17 GLU B O 1
ATOM 1853 N N . LYS F 3 20 ? -11.280 108.186 -7.826 1.00 41.66 18 LYS B N 1
ATOM 1854 C CA . LYS F 3 20 ? -11.444 106.986 -7.023 1.00 43.80 18 LYS B CA 1
ATOM 1855 C C . LYS F 3 20 ? -11.676 107.397 -5.569 1.00 44.52 18 LYS B C 1
ATOM 1856 O O . LYS F 3 20 ? -12.581 106.896 -4.912 1.00 47.12 18 LYS B O 1
ATOM 1862 N N . GLU F 3 21 ? -10.887 108.344 -5.076 1.00 44.67 19 GLU B N 1
ATOM 1863 C CA . GLU F 3 21 ? -11.021 108.790 -3.686 1.00 41.58 19 GLU B CA 1
ATOM 1864 C C . GLU F 3 21 ? -12.304 109.564 -3.481 1.00 37.11 19 GLU B C 1
ATOM 1865 O O . GLU F 3 21 ? -12.873 109.558 -2.415 1.00 48.14 19 GLU B O 1
ATOM 1871 N N . PHE F 3 22 ? -12.766 110.254 -4.507 1.00 38.37 20 PHE B N 1
ATOM 1872 C CA . PHE F 3 22 ? -13.988 110.991 -4.343 1.00 35.80 20 PHE B CA 1
ATOM 1873 C C . PHE F 3 22 ? -15.182 110.038 -4.198 1.00 37.72 20 PHE B C 1
ATOM 1874 O O . PHE F 3 22 ? -16.131 110.367 -3.512 1.00 33.50 20 PHE B O 1
ATOM 1882 N N . LEU F 3 23 ? -15.138 108.902 -4.900 1.00 34.80 21 LEU B N 1
ATOM 1883 C CA . LEU F 3 23 ? -16.197 107.892 -4.834 1.00 46.60 21 LEU B CA 1
ATOM 1884 C C . LEU F 3 23 ? -16.389 107.469 -3.391 1.00 48.05 21 LEU B C 1
ATOM 1885 O O . LEU F 3 23 ? -17.506 107.518 -2.863 1.00 58.47 21 LEU B O 1
ATOM 1890 N N . PHE F 3 24 ? -15.291 107.087 -2.750 1.00 51.09 22 PHE B N 1
ATOM 1891 C CA . PHE F 3 24 ? -15.322 106.644 -1.354 1.00 50.92 22 PHE B CA 1
ATOM 1892 C C . PHE F 3 24 ? -15.612 107.730 -0.327 1.00 50.44 22 PHE B C 1
ATOM 1893 O O . PHE F 3 24 ? -16.358 107.469 0.619 1.00 48.09 22 PHE B O 1
ATOM 1901 N N . ASN F 3 25 ? -15.052 108.937 -0.506 1.00 47.76 23 ASN B N 1
ATOM 1902 C CA . ASN F 3 25 ? -15.242 110.041 0.468 1.00 45.67 23 ASN B CA 1
ATOM 1903 C C . ASN F 3 25 ? -15.416 111.403 -0.210 1.00 42.10 23 ASN B C 1
ATOM 1904 O O . ASN F 3 25 ? -14.531 111.868 -0.890 1.00 41.31 23 ASN B O 1
ATOM 1909 N N . LYS F 3 26 ? -16.556 112.036 -0.035 1.00 42.23 24 LYS B N 1
ATOM 1910 C CA . LYS F 3 26 ? -16.806 113.326 -0.639 1.00 46.87 24 LYS B CA 1
ATOM 1911 C C . LYS F 3 26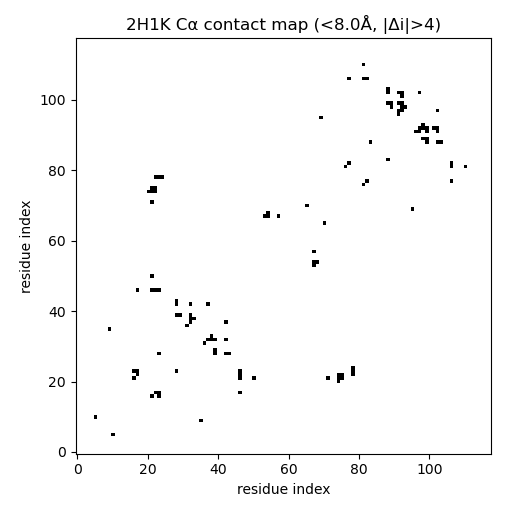 ? -15.994 114.410 0.077 1.00 51.75 24 LYS B C 1
ATOM 1912 O O . LYS F 3 26 ? -15.846 115.524 -0.430 1.00 50.84 24 LYS B O 1
ATOM 1918 N N . TYR F 3 27 ? -15.473 114.063 1.254 1.00 51.96 25 TYR B N 1
ATOM 1919 C CA . TYR F 3 27 ? -14.638 114.948 2.070 1.00 47.68 25 TYR B CA 1
ATOM 1920 C C . TYR F 3 27 ? -13.506 114.114 2.655 1.00 51.49 25 TYR B C 1
ATOM 1921 O O . TYR F 3 27 ? -13.751 113.031 3.184 1.00 58.57 25 TYR B O 1
ATOM 1930 N N . ILE F 3 28 ? -12.269 114.589 2.571 1.00 57.05 26 ILE B N 1
ATOM 1931 C CA . ILE F 3 28 ? -11.162 113.827 3.156 1.00 52.32 26 ILE B CA 1
ATOM 1932 C C . ILE F 3 28 ? -10.529 114.613 4.287 1.00 56.14 26 ILE B C 1
ATOM 1933 O O . ILE F 3 28 ? -10.618 115.844 4.354 1.00 52.09 26 ILE B O 1
ATOM 1938 N N . SER F 3 29 ? -9.907 113.869 5.186 1.00 53.97 27 SER B N 1
ATOM 1939 C CA . SER F 3 29 ? -9.239 114.452 6.325 1.00 56.12 27 SER B CA 1
ATOM 1940 C C . SER F 3 29 ? -7.952 115.148 5.878 1.00 57.61 27 SER B C 1
ATOM 1941 O O . SER F 3 29 ? -7.360 114.805 4.838 1.00 50.92 27 SER B O 1
ATOM 1944 N N . ARG F 3 30 ? -7.526 116.116 6.683 1.00 58.41 28 ARG B N 1
ATOM 1945 C CA . ARG F 3 30 ? -6.281 116.832 6.437 1.00 56.45 28 ARG B CA 1
ATOM 1946 C C . ARG F 3 30 ? -5.156 115.774 6.332 1.00 50.68 28 ARG B C 1
ATOM 1947 O O . ARG F 3 30 ? -4.269 115.876 5.489 1.00 59.89 28 ARG B O 1
ATOM 1955 N N . PRO F 3 31 ? -5.179 114.737 7.179 1.00 51.71 29 PRO B N 1
ATOM 1956 C CA . PRO F 3 31 ? -4.095 113.754 7.022 1.00 50.89 29 PRO B CA 1
ATOM 1957 C C . PRO F 3 31 ? -4.169 113.011 5.697 1.00 54.00 29 PRO B C 1
ATOM 1958 O O . PRO F 3 31 ? -3.144 112.703 5.085 1.00 56.45 29 PRO B O 1
ATOM 1962 N N . ARG F 3 32 ? -5.380 112.714 5.235 1.00 55.09 30 ARG B N 1
ATOM 1963 C CA . ARG F 3 32 ? -5.513 112.016 3.950 1.00 53.86 30 ARG B CA 1
ATOM 1964 C C . ARG F 3 32 ? -5.126 112.952 2.798 1.00 44.98 30 ARG B C 1
ATOM 1965 O O . ARG F 3 32 ? -4.491 112.560 1.816 1.00 45.22 30 ARG B O 1
ATOM 1973 N N . ARG F 3 33 ? -5.529 114.203 2.931 1.00 43.31 31 ARG B N 1
ATOM 1974 C CA . ARG F 3 33 ? -5.244 115.220 1.924 1.00 43.52 31 ARG B CA 1
ATOM 1975 C C . ARG F 3 33 ? -3.777 115.297 1.601 1.00 44.57 31 ARG B C 1
ATOM 1976 O O . ARG F 3 33 ? -3.392 115.415 0.450 1.00 41.61 31 ARG B O 1
ATOM 1984 N N . VAL F 3 34 ? -2.968 115.233 2.653 1.00 50.50 32 VAL B N 1
ATOM 1985 C CA . VAL F 3 34 ? -1.518 115.328 2.559 1.00 48.66 32 VAL B CA 1
ATOM 1986 C C . VAL F 3 34 ? -0.925 114.049 1.983 1.00 53.06 32 VAL B C 1
ATOM 1987 O O . VAL F 3 34 ? -0.019 114.084 1.141 1.00 57.71 32 VAL B O 1
ATOM 1991 N N . GLU F 3 35 ? -1.462 112.917 2.421 1.00 53.96 33 GLU B N 1
ATOM 1992 C CA . GLU F 3 35 ? -0.992 111.620 1.948 1.00 55.76 33 GLU B CA 1
ATOM 1993 C C . GLU F 3 35 ? -1.186 111.549 0.453 1.00 52.77 33 GLU B C 1
ATOM 1994 O O . GLU F 3 35 ? -0.373 110.980 -0.255 1.00 59.61 33 GLU B O 1
ATOM 2000 N N . LEU F 3 36 ? -2.267 112.142 -0.044 1.00 54.08 34 LEU B N 1
ATOM 2001 C CA . LEU F 3 36 ? -2.517 112.104 -1.480 1.00 51.17 34 LEU B CA 1
ATOM 2002 C C . LEU F 3 36 ? -1.542 112.997 -2.211 1.00 50.50 34 LEU B C 1
ATOM 2003 O O . LEU F 3 36 ? -1.015 112.649 -3.285 1.00 52.92 34 LEU B O 1
ATOM 2008 N N . ALA F 3 37 ? -1.283 114.162 -1.637 1.00 47.59 35 ALA B N 1
ATOM 2009 C CA . ALA F 3 37 ? -0.354 115.068 -2.288 1.00 42.97 35 ALA B CA 1
ATOM 2010 C C . ALA F 3 37 ? 1.011 114.401 -2.470 1.00 47.43 35 ALA B C 1
ATOM 2011 O O . ALA F 3 37 ? 1.656 114.550 -3.508 1.00 50.00 35 ALA B O 1
ATOM 2013 N N . VAL F 3 38 ? 1.465 113.663 -1.464 1.00 49.25 36 VAL B N 1
ATOM 2014 C CA . VAL F 3 38 ? 2.761 113.011 -1.607 1.00 55.57 36 VAL B CA 1
ATOM 2015 C C . VAL F 3 38 ? 2.679 111.873 -2.621 1.00 57.79 36 VAL B C 1
ATOM 2016 O O . VAL F 3 38 ? 3.546 111.735 -3.489 1.00 56.65 36 VAL B O 1
ATOM 2020 N N . MET F 3 39 ? 1.633 111.058 -2.520 1.00 59.52 37 MET B N 1
ATOM 2021 C CA . MET F 3 39 ? 1.465 109.953 -3.467 1.00 60.69 37 MET B CA 1
ATOM 2022 C C . MET F 3 39 ? 1.374 110.426 -4.921 1.00 58.89 37 MET B C 1
ATOM 2023 O O . MET F 3 39 ? 1.981 109.836 -5.796 1.00 59.08 37 MET B O 1
ATOM 2028 N N . LEU F 3 40 ? 0.607 111.485 -5.176 1.00 55.91 38 LEU B N 1
ATOM 2029 C CA . LEU F 3 40 ? 0.443 112.004 -6.533 1.00 54.23 38 LEU B CA 1
ATOM 2030 C C . LEU F 3 40 ? 1.545 112.999 -6.936 1.00 57.95 38 LEU B C 1
ATOM 2031 O O . LEU F 3 40 ? 1.553 113.526 -8.066 1.00 50.47 38 LEU B O 1
ATOM 2036 N N . ASN F 3 41 ? 2.464 113.263 -6.007 1.00 57.54 39 ASN B N 1
ATOM 2037 C CA . ASN F 3 41 ? 3.552 114.201 -6.250 1.00 58.73 39 ASN B CA 1
ATOM 2038 C C . ASN F 3 41 ? 2.978 115.591 -6.559 1.00 55.35 39 ASN B C 1
ATOM 2039 O O . ASN F 3 41 ? 3.305 116.205 -7.568 1.00 55.84 39 ASN B O 1
ATOM 2044 N N . LEU F 3 42 ? 2.107 116.061 -5.673 1.00 51.46 40 LEU B N 1
ATOM 2045 C CA . LEU F 3 42 ? 1.452 117.366 -5.797 1.00 55.32 40 LEU B CA 1
ATOM 2046 C C . LEU F 3 42 ? 1.474 118.135 -4.461 1.00 55.77 40 LEU B C 1
ATOM 2047 O O . LEU F 3 42 ? 2.148 117.741 -3.507 1.00 62.41 40 LEU B O 1
ATOM 2052 N N . THR F 3 43 ? 0.698 119.205 -4.390 1.00 50.03 41 THR B N 1
ATOM 2053 C CA . THR F 3 43 ? 0.607 119.996 -3.170 1.00 52.52 41 THR B CA 1
ATOM 2054 C C . THR F 3 43 ? -0.752 119.888 -2.472 1.00 51.31 41 THR B C 1
ATOM 2055 O O . THR F 3 43 ? -1.805 119.795 -3.112 1.00 49.54 41 THR B O 1
ATOM 2059 N N . GLU F 3 44 ? -0.718 119.940 -1.147 1.00 49.48 42 GLU B N 1
ATOM 2060 C CA . GLU F 3 44 ? -1.928 119.875 -0.356 1.00 48.48 42 GLU B CA 1
ATOM 2061 C C . GLU F 3 44 ? -2.930 120.883 -0.926 1.00 46.19 42 GLU B C 1
ATOM 2062 O O . GLU F 3 44 ? -4.118 120.622 -0.980 1.00 48.25 42 GLU B O 1
ATOM 2064 N N . ARG F 3 45 ? -2.468 122.028 -1.385 1.00 42.40 43 ARG B N 1
ATOM 2065 C CA . ARG F 3 45 ? -3.424 122.992 -1.930 1.00 47.39 43 ARG B CA 1
ATOM 2066 C C . ARG F 3 45 ? -4.161 122.470 -3.195 1.00 45.55 43 ARG B C 1
ATOM 2067 O O . ARG F 3 45 ? -5.378 122.659 -3.340 1.00 37.77 43 ARG B O 1
ATOM 2075 N N . HIS F 3 46 ? -3.426 121.827 -4.102 1.00 41.53 44 HIS B N 1
ATOM 2076 C CA . HIS F 3 46 ? -4.027 121.298 -5.333 1.00 39.40 44 HIS B CA 1
ATOM 2077 C C . HIS F 3 46 ? -5.191 120.419 -4.941 1.00 45.99 44 HIS B C 1
ATOM 2078 O O . HIS F 3 46 ? -6.294 120.532 -5.474 1.00 42.64 44 HIS B O 1
ATOM 2085 N N . ILE F 3 47 ? -4.917 119.551 -3.976 1.00 39.97 45 ILE B N 1
ATOM 2086 C CA . ILE F 3 47 ? -5.875 118.599 -3.521 1.00 34.52 45 ILE B CA 1
ATOM 2087 C C . ILE F 3 47 ? -7.063 119.199 -2.801 1.00 39.48 45 ILE B C 1
ATOM 2088 O O . ILE F 3 47 ? -8.202 118.848 -3.097 1.00 44.94 45 ILE B O 1
ATOM 2093 N N . LYS F 3 48 ? -6.826 120.106 -1.869 1.00 40.91 46 LYS B N 1
ATOM 2094 C CA . LYS F 3 48 ? -7.926 120.738 -1.171 1.00 37.54 46 LYS B CA 1
ATOM 2095 C C . LYS F 3 48 ? -8.810 121.464 -2.213 1.00 40.04 46 LYS B C 1
ATOM 2096 O O . LYS F 3 48 ? -10.025 121.463 -2.100 1.00 41.24 46 LYS B O 1
ATOM 2102 N N . ILE F 3 49 ? -8.199 122.062 -3.233 1.00 35.63 47 ILE B N 1
ATOM 2103 C CA . ILE F 3 49 ? -8.957 122.770 -4.259 1.00 43.74 47 ILE B CA 1
ATOM 2104 C C . ILE F 3 49 ? -9.711 121.792 -5.187 1.00 41.87 47 ILE B C 1
ATOM 2105 O O . ILE F 3 49 ? -10.876 122.020 -5.517 1.00 45.07 47 ILE B O 1
ATOM 2110 N N . TRP F 3 50 ? -9.048 120.725 -5.614 1.00 36.31 48 TRP B N 1
ATOM 2111 C CA . TRP F 3 50 ? -9.705 119.753 -6.469 1.00 37.60 48 TRP B CA 1
ATOM 2112 C C . TRP F 3 50 ? -11.017 119.233 -5.833 1.00 28.54 48 TRP B C 1
ATOM 2113 O O . TRP F 3 50 ? -12.022 119.197 -6.500 1.00 39.31 48 TRP B O 1
ATOM 2124 N N . PHE F 3 51 ? -11.005 118.886 -4.552 1.00 28.56 49 PHE B N 1
ATOM 2125 C CA . PHE F 3 51 ? -12.200 118.414 -3.879 1.00 38.48 49 PHE B CA 1
ATOM 2126 C C . PHE F 3 51 ? -13.275 119.450 -3.740 1.00 38.91 49 PHE B C 1
ATOM 2127 O O . PHE F 3 51 ? -14.445 119.095 -3.800 1.00 46.47 49 PHE B O 1
ATOM 2135 N N . GLN F 3 52 ? -12.906 120.717 -3.542 1.00 38.27 50 GLN B N 1
ATOM 2136 C CA . GLN F 3 52 ? -13.920 121.772 -3.436 1.00 36.07 50 GLN B CA 1
ATOM 2137 C C . GLN F 3 52 ? -14.621 121.916 -4.781 1.00 38.36 50 GLN B C 1
ATOM 2138 O O . GLN F 3 52 ? -15.845 122.055 -4.844 1.00 40.89 50 GLN B O 1
ATOM 2144 N N . ASN F 3 53 ? -13.848 121.879 -5.863 1.00 36.70 51 ASN B N 1
ATOM 2145 C CA . ASN F 3 53 ? -14.439 122.024 -7.187 1.00 40.11 51 ASN B CA 1
ATOM 2146 C C . ASN F 3 53 ? -15.239 120.767 -7.535 1.00 43.67 51 ASN B C 1
ATOM 2147 O O . ASN F 3 53 ? -16.350 120.874 -8.033 1.00 37.36 51 ASN B O 1
ATOM 2152 N N . ARG F 3 54 ? -14.692 119.590 -7.226 1.00 39.63 52 ARG B N 1
ATOM 2153 C CA . ARG F 3 54 ? -15.394 118.340 -7.469 1.00 40.58 52 ARG B CA 1
ATOM 2154 C C . ARG F 3 54 ? -16.761 118.308 -6.717 1.00 44.03 52 ARG B C 1
ATOM 2155 O O . ARG F 3 54 ? -17.776 117.921 -7.298 1.00 38.73 52 ARG B O 1
ATOM 2163 N N . ARG F 3 55 ? -16.800 118.724 -5.443 1.00 43.25 53 ARG B N 1
ATOM 2164 C CA . ARG F 3 55 ? -18.072 118.705 -4.725 1.00 45.14 53 ARG B CA 1
ATOM 2165 C C . ARG F 3 55 ? -19.038 119.656 -5.370 1.00 47.78 53 ARG B C 1
ATOM 2166 O O . ARG F 3 55 ? -20.215 119.377 -5.385 1.00 52.61 53 ARG B O 1
ATOM 2174 N N . MET F 3 56 ? -18.564 120.777 -5.910 1.00 51.25 54 MET B N 1
ATOM 2175 C CA . MET F 3 56 ? -19.486 121.703 -6.591 1.00 57.94 54 MET B CA 1
ATOM 2176 C C . MET F 3 56 ? -19.985 121.065 -7.886 1.00 56.46 54 MET B C 1
ATOM 2177 O O . MET F 3 56 ? -21.134 121.248 -8.250 1.00 59.98 54 MET B O 1
ATOM 2182 N N . LYS F 3 57 ? -19.135 120.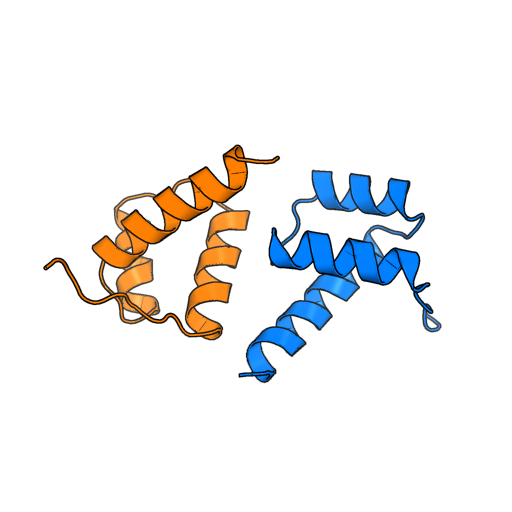320 -8.590 1.00 55.34 55 LYS B N 1
ATOM 2183 C CA . LYS F 3 57 ? -19.592 119.680 -9.825 1.00 54.34 55 LYS B CA 1
ATOM 2184 C C . LYS F 3 57 ? -20.658 118.628 -9.469 1.00 49.75 55 LYS B C 1
ATOM 2185 O O . LYS F 3 57 ? -21.601 118.426 -10.210 1.00 52.26 55 LYS B O 1
ATOM 2191 N N . TRP F 3 58 ? -20.500 118.003 -8.307 1.00 44.56 56 TRP B N 1
ATOM 2192 C CA . TRP F 3 58 ? -21.417 116.995 -7.783 1.00 54.82 56 TRP B CA 1
ATOM 2193 C C . TRP F 3 58 ? -22.777 117.574 -7.373 1.00 61.23 56 TRP B C 1
ATOM 2194 O O . TRP F 3 58 ? -23.838 117.107 -7.803 1.00 63.16 56 TRP B O 1
ATOM 2205 N N . LYS F 3 59 ? -22.734 118.574 -6.504 1.00 62.32 57 LYS B N 1
ATOM 2206 C CA . LYS F 3 59 ? -23.938 119.223 -6.023 1.00 63.28 57 LYS B CA 1
ATOM 2207 C C . LYS F 3 59 ? -24.679 119.859 -7.205 1.00 66.44 57 LYS B C 1
ATOM 2208 O O . LYS F 3 59 ? -25.895 119.733 -7.320 1.00 65.66 57 LYS B O 1
ATOM 2210 N N . LYS F 3 60 ? -23.931 120.507 -8.098 1.00 71.03 58 LYS B N 1
ATOM 2211 C CA . LYS F 3 60 ? -24.494 121.186 -9.275 1.00 74.56 58 LYS B CA 1
ATOM 2212 C C . LYS F 3 60 ? -25.232 120.267 -10.235 1.00 79.24 58 LYS B C 1
ATOM 2213 O O . LYS F 3 60 ? -25.423 120.593 -11.398 1.00 81.61 58 LYS B O 1
ATOM 2215 N N . GLU F 3 61 ? -25.641 119.109 -9.758 1.00 86.05 59 GLU B N 1
ATOM 2216 C CA . GLU F 3 61 ? -26.379 118.192 -10.600 1.00 90.04 59 GLU B CA 1
ATOM 2217 C C . GLU F 3 61 ? -27.060 117.201 -9.677 1.00 93.63 59 GLU B C 1
ATOM 2218 O O . GLU F 3 61 ? -28.140 117.482 -9.137 1.00 94.14 59 GLU B O 1
ATOM 2220 N N . GLU F 3 62 ? -26.411 116.061 -9.465 1.00 95.52 60 GLU B N 1
ATOM 2221 C CA . GLU F 3 62 ? -26.977 115.028 -8.612 1.00 98.67 60 GLU B CA 1
ATOM 2222 C C . GLU F 3 62 ? -28.241 114.524 -9.308 1.00 100.60 60 GLU B C 1
ATOM 2223 O O . GLU F 3 62 ? -29.291 115.216 -9.205 1.00 100.60 60 GLU B O 1
#

Nearest PDB structures (foldseek):
  2r5z-assembly1_A  TM=9.671E-01  e=2.043E-06  Drosophila melanogaster
  9ant-assembly1_A  TM=9.909E-01  e=6.760E-06  Drosophila melanogaster
  4xic-assembly2_D  TM=9.865E-01  e=8.252E-06  Drosophila melanogaster
  5zjr-assembly1_A  TM=9.765E-01  e=2.555E-05  Drosophila melanogaster
  5wc9-assembly2_F  TM=9.202E-01  e=5.217E-03  Homo sapiens

B-factor: mean 61.0, std 17.94, range [19.09, 100.6]